Protein AF-A0A3D0FMF9-F1 (afdb_monomer)

Radius of gyration: 22.4 Å; Cα contacts (8 Å, |Δi|>4): 34; chains: 1; bounding box: 54×42×48 Å

N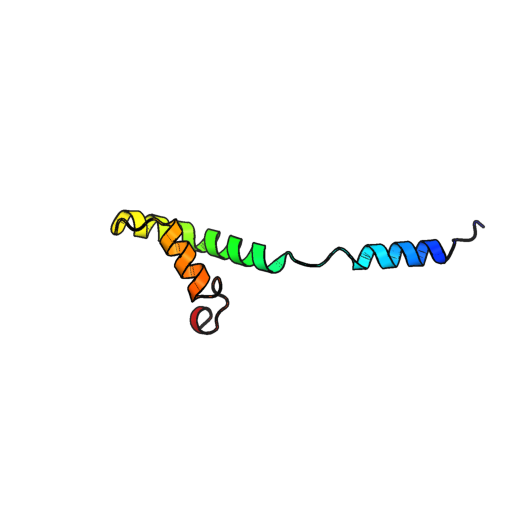earest PDB structures (foldseek):
  4qdn-assembly1_A  TM=9.587E-01  e=1.264E+00  Thermotoga maritima MSB8
  5o8x-assembly2_B  TM=7.225E-01  e=9.268E+00  Pseudomonas aeruginosa

Sequence (72 aa):
MKRINTSLIIAALLTFCGITHGQNLLRTYQEYISRYSSIAVAQRKAHGIPASITLAQGILESAAGTSALAAE

Structure (mmCIF, N/CA/C/O backbone):
data_AF-A0A3D0FMF9-F1
#
_entry.id   AF-A0A3D0FMF9-F1
#
loop_
_atom_site.group_PDB
_atom_site.id
_atom_site.type_symbol
_atom_site.label_atom_id
_atom_site.label_alt_id
_atom_site.label_comp_id
_atom_site.label_asym_id
_atom_site.label_entity_id
_atom_site.label_seq_id
_atom_site.pdbx_PDB_ins_code
_atom_site.Cartn_x
_atom_site.Cartn_y
_atom_site.Cartn_z
_atom_site.occupancy
_atom_site.B_iso_or_equiv
_atom_site.auth_seq_id
_atom_site.auth_comp_id
_atom_site.auth_asym_id
_atom_site.auth_atom_id
_atom_site.pdbx_PDB_model_num
ATOM 1 N N . MET A 1 1 ? 39.579 30.722 -32.600 1.00 48.34 1 MET A N 1
ATOM 2 C CA . MET A 1 1 ? 38.733 29.529 -32.352 1.00 48.34 1 MET A CA 1
ATOM 3 C C . MET A 1 1 ? 39.270 28.779 -31.141 1.00 48.34 1 MET A C 1
ATOM 5 O O . MET A 1 1 ? 40.363 28.234 -31.223 1.00 48.34 1 MET A O 1
ATOM 9 N N . LYS A 1 2 ? 38.569 28.819 -29.997 1.00 60.09 2 LYS A N 1
ATOM 10 C CA . LYS A 1 2 ? 38.982 28.095 -28.782 1.00 60.09 2 LYS A CA 1
ATOM 11 C C . LYS A 1 2 ? 38.778 26.597 -29.023 1.00 60.09 2 LYS A C 1
ATOM 13 O O . LYS A 1 2 ? 37.655 26.172 -29.275 1.00 60.09 2 LYS A O 1
ATOM 18 N N . ARG A 1 3 ? 39.865 25.822 -29.019 1.00 67.81 3 ARG A N 1
ATOM 19 C CA . ARG A 1 3 ? 39.815 24.361 -29.150 1.00 67.81 3 ARG A CA 1
ATOM 20 C C . ARG A 1 3 ? 39.120 23.795 -27.911 1.00 67.81 3 ARG A C 1
ATOM 22 O O . ARG A 1 3 ? 39.576 24.032 -26.798 1.00 67.81 3 ARG A O 1
ATOM 29 N N . ILE A 1 4 ? 37.994 23.118 -28.106 1.00 72.62 4 ILE A N 1
ATOM 30 C CA . ILE A 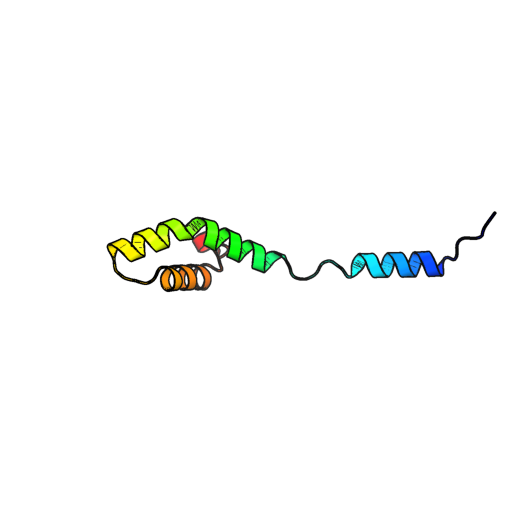1 4 ? 37.280 22.425 -27.032 1.00 72.62 4 ILE A CA 1
ATOM 31 C C . ILE A 1 4 ? 38.063 21.159 -26.673 1.00 72.62 4 ILE A C 1
ATOM 33 O O . ILE A 1 4 ? 38.384 20.354 -27.545 1.00 72.62 4 ILE A O 1
ATOM 37 N N . ASN A 1 5 ? 38.389 21.003 -25.389 1.00 76.50 5 ASN A N 1
ATOM 38 C CA . ASN A 1 5 ? 39.119 19.843 -24.889 1.00 76.50 5 ASN A CA 1
ATOM 39 C C . ASN A 1 5 ? 38.202 18.617 -24.876 1.00 76.50 5 ASN A C 1
ATOM 41 O O . ASN A 1 5 ? 37.219 18.569 -24.140 1.00 76.50 5 ASN A O 1
ATOM 45 N N . THR A 1 6 ? 38.554 17.598 -25.654 1.00 76.06 6 THR A N 1
ATOM 46 C CA . THR A 1 6 ? 37.813 16.332 -25.754 1.00 76.06 6 THR A CA 1
ATOM 47 C C . THR A 1 6 ? 37.683 15.610 -24.409 1.00 76.06 6 THR A C 1
ATOM 49 O O . THR A 1 6 ? 36.635 15.034 -24.130 1.00 76.06 6 THR A O 1
ATOM 52 N N . SER A 1 7 ? 38.670 15.728 -23.514 1.00 76.94 7 SER A N 1
ATOM 53 C CA . SER A 1 7 ? 38.597 15.185 -22.146 1.00 76.94 7 SER A CA 1
ATOM 54 C C . SER A 1 7 ? 37.477 15.803 -21.299 1.00 76.94 7 SER A C 1
ATOM 56 O O . SER A 1 7 ? 36.919 15.133 -20.437 1.00 76.94 7 SER A O 1
ATOM 58 N N . LEU A 1 8 ? 37.112 17.063 -21.562 1.00 80.44 8 LEU A N 1
ATOM 59 C CA . LEU A 1 8 ? 36.018 17.763 -20.878 1.00 80.44 8 LEU A CA 1
ATOM 60 C C . LEU A 1 8 ? 34.648 17.224 -21.320 1.00 80.44 8 LEU A C 1
ATOM 62 O O . LEU A 1 8 ? 33.743 17.104 -20.501 1.00 80.44 8 LEU A O 1
ATOM 66 N N . ILE A 1 9 ? 34.522 16.826 -22.591 1.00 81.31 9 ILE A N 1
ATOM 67 C CA . ILE A 1 9 ? 33.311 16.185 -23.125 1.00 81.31 9 ILE A CA 1
ATOM 68 C C . ILE A 1 9 ? 33.137 14.788 -22.517 1.00 81.31 9 ILE A C 1
ATOM 70 O O . ILE A 1 9 ? 32.044 14.439 -22.083 1.00 81.31 9 ILE A O 1
ATOM 74 N N . ILE A 1 10 ? 34.215 14.003 -22.438 1.00 80.62 10 ILE A N 1
ATOM 75 C CA . ILE A 1 10 ? 34.179 12.646 -21.869 1.00 80.62 10 ILE A CA 1
ATOM 76 C C . ILE A 1 10 ? 33.838 12.693 -20.373 1.00 80.62 10 ILE A C 1
ATOM 78 O O . ILE A 1 10 ? 33.003 11.919 -19.910 1.00 80.62 10 ILE A O 1
ATOM 82 N N . ALA A 1 11 ? 34.420 13.637 -19.626 1.00 78.94 11 ALA A N 1
ATOM 83 C CA . ALA A 1 11 ? 34.103 13.837 -18.213 1.00 78.94 11 ALA A CA 1
ATOM 84 C C . ALA A 1 11 ? 32.629 14.224 -17.993 1.00 78.94 11 ALA A C 1
ATOM 86 O O . ALA A 1 11 ? 31.996 13.692 -17.081 1.00 78.94 11 ALA A O 1
ATOM 87 N N . ALA A 1 12 ? 32.070 15.085 -18.852 1.00 78.12 12 ALA A N 1
ATOM 88 C CA . ALA A 1 12 ? 30.658 15.473 -18.813 1.00 78.12 12 ALA A CA 1
ATOM 89 C C . ALA A 1 12 ? 29.709 14.312 -19.175 1.00 78.12 12 ALA A C 1
ATOM 91 O O . ALA A 1 12 ? 28.641 14.169 -18.582 1.00 78.12 12 ALA A O 1
ATOM 92 N N . LEU A 1 13 ? 30.107 13.442 -20.110 1.00 75.38 13 LEU A N 1
ATOM 93 C CA . LEU A 1 13 ? 29.322 12.273 -20.514 1.00 75.38 13 LEU A CA 1
ATOM 94 C C . LEU A 1 13 ? 29.293 11.190 -19.418 1.00 75.38 13 LEU A C 1
ATOM 96 O O . LEU A 1 13 ? 28.250 10.592 -19.160 1.00 75.38 13 LEU A O 1
ATOM 100 N N . LEU A 1 14 ? 30.420 10.977 -18.728 1.00 70.62 14 LEU A N 1
ATOM 101 C CA . LEU A 1 14 ? 30.530 10.026 -17.615 1.00 70.62 14 LEU A CA 1
ATOM 102 C C . LEU A 1 14 ? 29.732 10.465 -16.377 1.00 70.62 14 LEU A C 1
ATOM 104 O O . LEU A 1 14 ? 29.165 9.619 -15.688 1.00 70.62 14 LEU A O 1
ATOM 108 N N . THR A 1 15 ? 29.628 11.772 -16.112 1.00 66.75 15 THR A N 1
ATOM 109 C CA . THR A 1 15 ? 28.814 12.292 -14.996 1.00 66.75 15 THR A CA 1
ATOM 110 C C . THR A 1 15 ? 27.308 12.190 -15.252 1.00 66.75 15 THR A C 1
ATOM 112 O O . THR A 1 15 ? 26.549 12.014 -14.303 1.00 66.75 15 THR A O 1
ATOM 115 N N . PHE A 1 16 ? 26.858 12.224 -16.510 1.00 65.31 16 PHE A N 1
ATOM 116 C CA . PHE A 1 16 ? 25.436 12.102 -16.856 1.00 65.31 16 PHE A CA 1
ATOM 117 C C . PHE A 1 16 ? 24.880 10.675 -16.667 1.00 65.31 16 PHE A C 1
ATOM 119 O O . PHE A 1 16 ? 23.718 10.505 -16.306 1.00 65.31 16 PHE A O 1
ATOM 126 N N . CYS A 1 17 ? 25.709 9.640 -16.843 1.00 64.75 17 CYS A N 1
ATOM 127 C CA . CYS A 1 17 ? 25.292 8.237 -16.704 1.00 64.75 17 CYS A CA 1
ATOM 128 C C . CYS A 1 17 ? 25.058 7.810 -15.234 1.00 64.75 17 CYS A C 1
ATOM 130 O O . CYS A 1 17 ? 24.246 6.931 -14.951 1.00 64.75 17 CYS A O 1
ATOM 132 N N . GLY A 1 18 ? 25.725 8.459 -14.273 1.00 61.66 18 GLY A N 1
ATOM 133 C CA . GLY A 1 18 ? 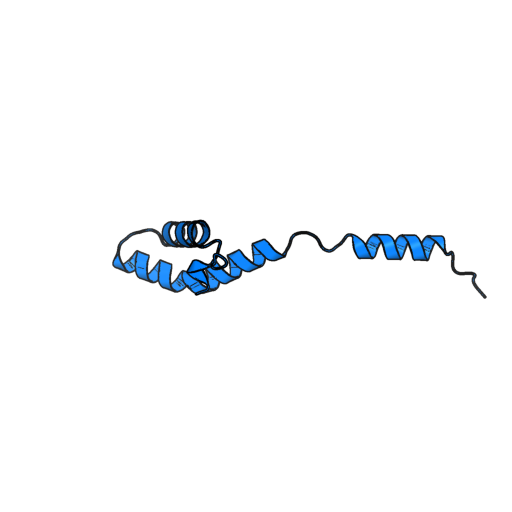25.738 8.036 -12.866 1.00 61.66 18 GLY A CA 1
ATOM 134 C C . GLY A 1 18 ? 24.478 8.334 -12.040 1.00 61.66 18 GLY A C 1
ATOM 135 O O . GLY A 1 18 ? 24.403 7.895 -10.897 1.00 61.66 18 GLY A O 1
ATOM 136 N N . ILE A 1 19 ? 23.490 9.069 -12.564 1.00 64.50 19 ILE A N 1
ATOM 137 C CA . ILE A 1 19 ? 22.420 9.667 -11.732 1.00 64.50 19 ILE A CA 1
ATOM 138 C C . ILE A 1 19 ? 21.182 8.753 -11.567 1.00 64.50 19 ILE A C 1
ATOM 140 O O . ILE A 1 19 ? 20.290 9.047 -10.776 1.00 64.50 19 ILE A O 1
ATOM 144 N N . THR A 1 20 ? 21.095 7.609 -12.253 1.00 62.88 20 THR A N 1
ATOM 145 C CA . THR A 1 20 ? 19.817 6.869 -12.378 1.00 62.88 20 THR A CA 1
ATOM 146 C C . THR A 1 20 ? 19.797 5.478 -11.739 1.00 62.88 20 THR A C 1
ATOM 148 O O . THR A 1 20 ? 19.516 4.494 -12.409 1.00 62.88 20 THR A O 1
ATOM 151 N N . HIS A 1 21 ? 20.023 5.351 -10.427 1.00 63.69 21 HIS A N 1
ATOM 152 C CA . HIS A 1 21 ? 19.872 4.045 -9.759 1.00 63.69 21 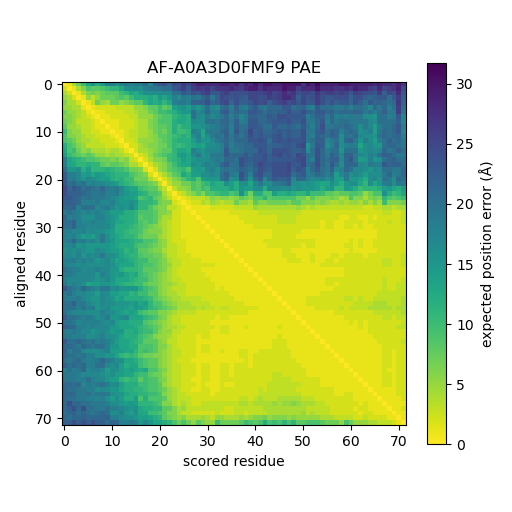HIS A CA 1
ATOM 153 C C . HIS A 1 21 ? 19.137 4.162 -8.408 1.00 63.69 21 HIS A C 1
ATOM 155 O O . HIS A 1 21 ? 19.690 4.676 -7.442 1.00 63.69 21 HIS A O 1
ATOM 161 N N . GLY A 1 22 ? 17.876 3.687 -8.344 1.00 60.69 22 GLY A N 1
ATOM 162 C CA . GLY A 1 22 ? 17.200 3.325 -7.077 1.00 60.69 22 GLY A CA 1
ATOM 163 C C . GLY A 1 22 ? 15.762 3.816 -6.802 1.00 60.69 22 GLY A C 1
ATOM 164 O O . GLY A 1 22 ? 15.179 3.397 -5.807 1.00 60.69 22 GLY A O 1
ATOM 165 N N . GLN A 1 23 ? 15.142 4.669 -7.629 1.00 66.19 23 GLN A N 1
ATOM 166 C CA . GLN A 1 23 ? 13.893 5.371 -7.237 1.00 66.19 23 GLN A CA 1
ATOM 167 C C . GLN A 1 23 ? 12.565 4.606 -7.454 1.00 66.19 23 GLN A C 1
ATOM 169 O O . GLN A 1 23 ? 11.533 5.024 -6.930 1.00 66.19 23 GLN A O 1
ATOM 174 N N . ASN A 1 24 ? 12.553 3.495 -8.201 1.00 70.00 24 ASN A N 1
ATOM 175 C CA . ASN A 1 24 ? 11.298 2.823 -8.590 1.00 70.00 24 ASN A CA 1
ATOM 176 C C . ASN A 1 24 ? 10.571 2.121 -7.429 1.00 70.00 24 ASN A C 1
ATOM 178 O O . ASN A 1 24 ? 9.344 2.177 -7.342 1.00 70.00 24 ASN A O 1
ATOM 182 N N . LEU A 1 25 ? 11.309 1.484 -6.515 1.00 75.06 25 LEU A N 1
ATOM 183 C CA . LEU A 1 25 ? 10.691 0.730 -5.418 1.00 75.06 25 LEU A CA 1
ATOM 184 C C . LEU A 1 25 ? 9.981 1.655 -4.426 1.00 75.06 25 LEU A C 1
ATOM 186 O O . LEU A 1 25 ? 8.846 1.392 -4.042 1.00 75.06 25 LEU A O 1
ATOM 190 N N . LEU A 1 26 ? 10.608 2.781 -4.068 1.00 84.19 26 LEU A N 1
ATOM 191 C CA . LEU A 1 26 ? 10.017 3.749 -3.143 1.00 84.19 26 LEU A CA 1
ATOM 192 C C . LEU A 1 26 ? 8.697 4.319 -3.678 1.00 84.19 26 LEU A C 1
ATOM 194 O O . LEU A 1 26 ? 7.735 4.436 -2.922 1.00 84.19 26 LEU A O 1
ATOM 198 N N . ARG A 1 27 ? 8.638 4.623 -4.981 1.00 89.94 27 ARG A N 1
ATOM 199 C CA . ARG A 1 27 ? 7.413 5.095 -5.637 1.00 89.94 27 ARG A CA 1
ATOM 200 C C . ARG A 1 27 ? 6.288 4.063 -5.537 1.00 89.94 27 ARG A C 1
ATOM 202 O O . ARG A 1 27 ? 5.191 4.416 -5.123 1.00 89.94 27 ARG A O 1
ATOM 209 N N . THR A 1 28 ? 6.586 2.796 -5.824 1.00 93.19 28 THR A N 1
ATOM 210 C CA . THR A 1 28 ? 5.601 1.700 -5.775 1.00 93.19 28 THR A CA 1
ATOM 211 C C . THR A 1 28 ? 4.979 1.566 -4.378 1.00 93.19 28 THR A C 1
ATOM 213 O O . THR A 1 28 ? 3.758 1.511 -4.235 1.00 93.19 28 THR A O 1
ATOM 216 N N . TYR A 1 29 ? 5.795 1.609 -3.318 1.00 95.19 29 TYR A N 1
ATOM 217 C CA . TYR A 1 29 ? 5.282 1.571 -1.943 1.00 95.19 29 TYR A CA 1
ATOM 218 C C . TYR A 1 29 ? 4.439 2.802 -1.592 1.00 95.19 29 TYR A C 1
ATOM 220 O O . TYR A 1 29 ? 3.397 2.666 -0.953 1.00 95.19 29 TYR A O 1
ATOM 228 N N . GLN A 1 30 ? 4.857 4.001 -2.007 1.00 96.06 30 GLN A N 1
ATOM 229 C CA . GLN A 1 30 ? 4.097 5.232 -1.765 1.00 96.06 30 GLN A CA 1
ATOM 230 C C . GLN A 1 30 ? 2.733 5.208 -2.460 1.00 96.06 30 GLN A C 1
ATOM 232 O O . GLN A 1 30 ? 1.730 5.578 -1.851 1.00 96.06 30 GLN A O 1
ATOM 237 N N . GLU A 1 31 ? 2.681 4.739 -3.705 1.00 96.19 31 GLU A N 1
ATOM 238 C CA . GLU A 1 31 ? 1.441 4.579 -4.466 1.00 96.19 31 GLU A CA 1
ATOM 239 C C . GLU A 1 31 ? 0.512 3.559 -3.802 1.00 96.19 31 GLU A C 1
ATOM 241 O O . GLU A 1 31 ? -0.671 3.844 -3.606 1.00 96.19 31 GLU A O 1
ATOM 246 N N .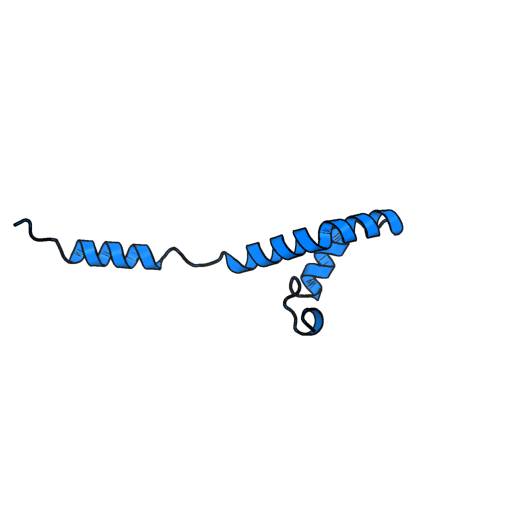 TYR A 1 32 ? 1.050 2.416 -3.369 1.00 97.62 32 TYR A N 1
ATOM 247 C CA . TYR A 1 32 ? 0.284 1.405 -2.644 1.00 97.62 32 TYR A CA 1
ATOM 248 C C . TYR A 1 32 ? -0.304 1.958 -1.339 1.00 97.62 32 TYR A C 1
ATOM 250 O O . TYR A 1 32 ? -1.504 1.836 -1.085 1.00 97.62 32 TYR A O 1
ATOM 258 N N . ILE A 1 33 ? 0.518 2.623 -0.520 1.00 98.12 33 ILE A N 1
ATOM 259 C CA . ILE A 1 33 ? 0.074 3.236 0.739 1.00 98.12 33 ILE A CA 1
ATOM 260 C C . ILE A 1 33 ? -1.001 4.288 0.466 1.00 98.12 33 ILE A C 1
ATOM 262 O O . ILE A 1 33 ? -2.045 4.273 1.116 1.00 98.12 33 ILE A O 1
ATOM 266 N N . SER A 1 34 ? -0.776 5.173 -0.507 1.00 98.19 34 SER A N 1
ATOM 267 C CA . SER A 1 34 ? -1.743 6.202 -0.898 1.00 98.19 34 SER A CA 1
ATOM 268 C C . SER A 1 34 ? -3.092 5.577 -1.259 1.00 98.19 34 SER A C 1
ATOM 270 O O . SER A 1 34 ? -4.125 5.969 -0.713 1.00 98.19 34 SER A O 1
ATOM 272 N N . ARG A 1 35 ? -3.074 4.521 -2.080 1.00 97.75 35 ARG A N 1
ATOM 273 C CA . ARG A 1 35 ? -4.271 3.828 -2.561 1.00 97.75 35 ARG A CA 1
ATOM 274 C C . ARG A 1 35 ? -5.076 3.153 -1.453 1.00 97.75 35 ARG A C 1
ATOM 276 O O . ARG A 1 35 ? -6.300 3.255 -1.454 1.00 97.75 35 ARG A O 1
ATOM 283 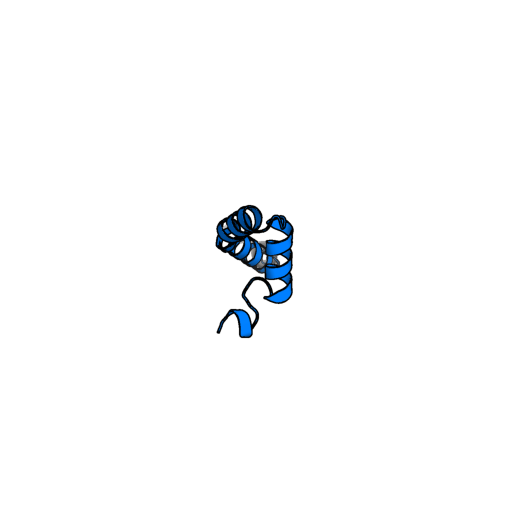N N . TYR A 1 36 ? -4.414 2.467 -0.521 1.00 98.31 36 TYR A N 1
ATOM 284 C CA . TYR A 1 36 ? -5.090 1.597 0.450 1.00 98.31 36 TYR A CA 1
ATOM 285 C C . TYR A 1 36 ? -5.207 2.186 1.863 1.00 98.31 36 TYR A C 1
ATOM 287 O O . TYR A 1 36 ? -5.906 1.620 2.704 1.00 98.31 36 TYR A O 1
ATOM 295 N N . SER A 1 37 ? -4.581 3.334 2.145 1.00 98.06 37 SER A N 1
ATOM 296 C CA . SER A 1 37 ? -4.592 3.959 3.478 1.00 98.06 37 SER A CA 1
ATOM 297 C C . SER A 1 37 ? -5.996 4.244 4.018 1.00 98.06 37 SER A C 1
ATOM 299 O O . SER A 1 37 ? -6.277 3.966 5.186 1.00 98.06 37 SER A O 1
ATOM 301 N N . SER A 1 38 ? -6.901 4.746 3.177 1.00 98.44 38 SER A N 1
ATOM 302 C CA . SER A 1 38 ? -8.288 5.035 3.556 1.00 98.44 38 SER A CA 1
ATOM 303 C C . SER A 1 38 ? -9.045 3.764 3.957 1.00 98.44 38 SER A C 1
ATOM 305 O O . SER A 1 38 ? -9.719 3.746 4.991 1.00 98.44 38 SER A O 1
ATOM 307 N N . ILE A 1 39 ? -8.866 2.683 3.194 1.00 98.06 39 ILE A N 1
ATOM 308 C CA . ILE A 1 39 ? -9.463 1.368 3.451 1.00 98.06 39 ILE A CA 1
ATOM 309 C C . ILE A 1 39 ? -8.904 0.782 4.748 1.00 98.06 39 ILE A C 1
ATOM 311 O O . ILE A 1 39 ? -9.675 0.358 5.605 1.00 98.06 39 ILE A O 1
ATOM 315 N N . ALA A 1 40 ? -7.586 0.825 4.951 1.00 98.50 40 ALA A N 1
ATOM 316 C CA . ALA A 1 40 ? -6.958 0.335 6.176 1.00 98.50 40 ALA A CA 1
ATOM 317 C C . ALA A 1 40 ? -7.436 1.105 7.422 1.00 98.50 40 ALA A C 1
ATOM 319 O O . ALA A 1 40 ? -7.664 0.514 8.478 1.00 98.50 40 ALA A O 1
ATOM 320 N N . VAL A 1 41 ? -7.659 2.420 7.316 1.00 98.69 41 VAL A N 1
ATOM 321 C CA . VAL A 1 41 ? -8.244 3.222 8.405 1.00 98.69 41 VAL A CA 1
ATOM 322 C C . VAL A 1 41 ? -9.705 2.850 8.660 1.00 98.69 41 VAL A C 1
ATOM 324 O O . VAL A 1 41 ? -10.112 2.796 9.822 1.00 98.69 41 VAL A O 1
ATOM 327 N N . ALA A 1 42 ? -10.494 2.593 7.616 1.00 98.56 42 ALA A N 1
ATOM 328 C CA . ALA A 1 42 ? -11.872 2.130 7.763 1.00 98.56 42 ALA A CA 1
ATOM 329 C C . ALA A 1 42 ? -11.930 0.750 8.443 1.00 98.56 42 ALA A C 1
ATOM 331 O O . ALA A 1 42 ? -12.668 0.578 9.410 1.00 98.56 42 ALA A O 1
ATOM 332 N N . GLN A 1 43 ? -11.079 -0.185 8.018 1.00 98.44 43 GLN A N 1
ATOM 333 C CA . GLN A 1 43 ? -10.933 -1.513 8.621 1.00 98.44 43 GLN A CA 1
ATOM 334 C C . GLN A 1 43 ? -10.499 -1.429 10.086 1.00 98.44 43 GLN A C 1
ATOM 336 O O . GLN A 1 43 ? -11.099 -2.074 10.943 1.00 98.44 43 GLN A O 1
ATOM 341 N N . ARG A 1 44 ? -9.548 -0.547 10.419 1.00 98.50 44 ARG A N 1
ATOM 342 C CA . ARG A 1 44 ? -9.181 -0.272 11.815 1.00 98.50 44 ARG A CA 1
ATOM 343 C C . ARG A 1 44 ? -10.373 0.188 12.645 1.00 98.50 44 ARG A C 1
ATOM 345 O O . ARG A 1 44 ? -10.521 -0.248 13.780 1.00 98.50 44 ARG A O 1
ATOM 352 N N . LYS A 1 45 ? -11.201 1.093 12.116 1.00 98.44 45 LYS A N 1
ATOM 353 C CA . LYS A 1 45 ? -12.395 1.578 12.826 1.00 98.44 45 LYS A CA 1
ATOM 354 C C . LYS A 1 45 ? -13.418 0.460 13.039 1.00 98.44 45 LYS A C 1
ATOM 356 O O . LYS A 1 45 ? -14.040 0.429 14.092 1.00 98.44 45 LYS A O 1
ATOM 361 N N . ALA A 1 46 ? -13.573 -0.434 12.065 1.00 98.50 46 ALA A N 1
ATOM 362 C CA . ALA A 1 46 ? -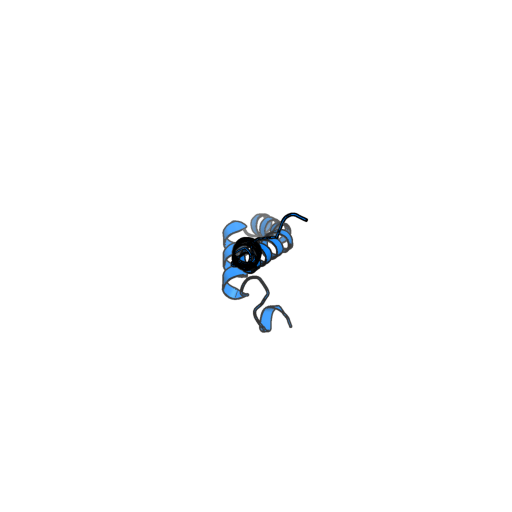14.534 -1.531 12.123 1.00 98.50 46 ALA A CA 1
ATOM 363 C C . ALA A 1 46 ? -14.074 -2.706 13.006 1.00 98.50 46 ALA A C 1
ATOM 365 O O . ALA A 1 46 ? -14.894 -3.300 13.700 1.00 98.50 46 ALA A O 1
ATOM 366 N N . HIS A 1 47 ? -12.778 -3.032 13.002 1.00 98.12 47 HIS A N 1
ATOM 367 C CA . HIS A 1 47 ? -12.251 -4.278 13.578 1.00 98.12 47 HIS A CA 1
ATOM 368 C C . HIS A 1 47 ? -11.156 -4.084 14.635 1.00 98.12 47 HIS A C 1
ATOM 370 O O . HIS A 1 47 ? -10.691 -5.054 15.224 1.00 98.12 47 HIS A O 1
ATOM 376 N N . GLY A 1 48 ? -10.705 -2.853 14.880 1.00 97.88 48 GLY A N 1
ATOM 377 C CA . GLY A 1 48 ? -9.703 -2.543 15.905 1.00 97.88 48 GLY A CA 1
ATOM 378 C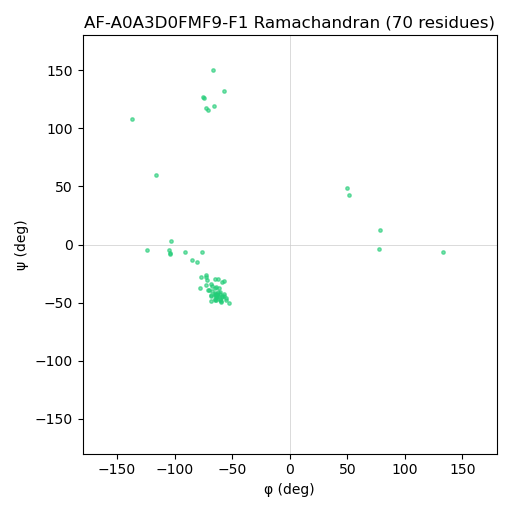 C . GLY A 1 48 ? -8.250 -2.868 15.536 1.00 97.88 48 GLY A C 1
ATOM 379 O O . GLY A 1 48 ? -7.350 -2.526 16.300 1.00 97.88 48 GLY A O 1
ATOM 380 N N . ILE A 1 49 ? -7.981 -3.464 14.369 1.00 98.00 49 ILE A N 1
ATOM 381 C CA . ILE A 1 49 ? -6.612 -3.758 13.911 1.00 98.00 49 ILE A CA 1
ATOM 382 C C . ILE A 1 49 ? -5.942 -2.460 13.435 1.00 98.00 49 ILE A C 1
ATOM 384 O O . ILE A 1 49 ? -6.510 -1.776 12.584 1.00 98.00 49 ILE A O 1
ATOM 388 N N . PRO A 1 50 ? -4.747 -2.082 13.928 1.00 98.69 50 PRO A N 1
ATOM 389 C CA . PRO A 1 50 ? -4.086 -0.860 13.485 1.00 98.69 50 PRO A CA 1
ATOM 390 C C . PRO A 1 50 ? -3.867 -0.837 11.967 1.00 98.69 50 PRO A C 1
ATOM 392 O O . PRO A 1 50 ? -3.323 -1.776 11.392 1.00 98.69 50 PRO A O 1
ATOM 395 N N . ALA A 1 51 ? -4.226 0.278 11.325 1.00 98.50 51 ALA A N 1
ATOM 396 C CA . ALA A 1 51 ? -4.149 0.437 9.871 1.00 98.50 51 ALA A CA 1
ATOM 397 C C . ALA A 1 51 ? -2.730 0.208 9.316 1.00 98.50 51 ALA A C 1
ATOM 399 O O . ALA A 1 51 ? -2.575 -0.279 8.201 1.00 98.50 51 ALA A O 1
ATOM 400 N N . SER A 1 52 ? -1.696 0.527 10.102 1.00 98.19 52 SER A N 1
ATOM 401 C CA . SER A 1 52 ? -0.296 0.269 9.755 1.00 98.19 52 SER A CA 1
ATOM 402 C C . SER A 1 52 ? 0.025 -1.220 9.627 1.00 98.19 52 SER A C 1
ATOM 404 O O . SER A 1 52 ? 0.793 -1.581 8.744 1.00 98.19 52 SER A O 1
ATOM 406 N N . ILE A 1 53 ? -0.570 -2.078 10.462 1.00 98.38 53 ILE A N 1
ATOM 407 C CA . ILE A 1 53 ? -0.378 -3.532 10.401 1.00 98.38 53 ILE A CA 1
ATOM 408 C C . ILE A 1 53 ? -1.023 -4.077 9.129 1.00 98.38 53 ILE A C 1
ATOM 410 O O . ILE A 1 53 ? -0.355 -4.753 8.354 1.00 98.38 53 ILE A O 1
ATOM 414 N N . THR A 1 54 ? -2.271 -3.690 8.852 1.00 98.25 54 THR A N 1
ATOM 415 C CA . THR A 1 54 ? -2.973 -4.085 7.622 1.00 98.25 54 THR A CA 1
ATOM 416 C C . THR A 1 54 ? -2.228 -3.632 6.365 1.00 98.25 54 THR A C 1
ATOM 418 O O . THR A 1 54 ? -2.065 -4.417 5.435 1.00 98.25 54 THR A O 1
ATOM 421 N N . LEU A 1 55 ? -1.730 -2.390 6.332 1.00 98.19 55 LEU A N 1
ATOM 422 C CA . LEU A 1 55 ? -0.933 -1.893 5.205 1.00 98.19 55 LEU A CA 1
ATOM 423 C C . LEU A 1 55 ? 0.393 -2.642 5.062 1.00 98.19 55 LEU A C 1
ATOM 425 O O . LEU A 1 55 ? 0.760 -2.995 3.947 1.00 98.19 55 LEU A O 1
ATOM 429 N N . ALA A 1 56 ? 1.103 -2.892 6.164 1.00 98.19 56 ALA A N 1
ATOM 430 C CA . ALA A 1 56 ? 2.370 -3.615 6.135 1.00 98.19 56 ALA A CA 1
ATOM 431 C C . ALA A 1 56 ? 2.192 -5.047 5.609 1.00 98.19 56 ALA A C 1
ATOM 433 O O . ALA A 1 56 ? 2.965 -5.477 4.756 1.00 98.19 56 ALA A O 1
ATOM 434 N N . GLN A 1 57 ? 1.151 -5.752 6.063 1.00 98.19 57 GLN A N 1
ATOM 435 C CA . GLN A 1 57 ? 0.816 -7.089 5.570 1.00 98.19 57 GLN A CA 1
AT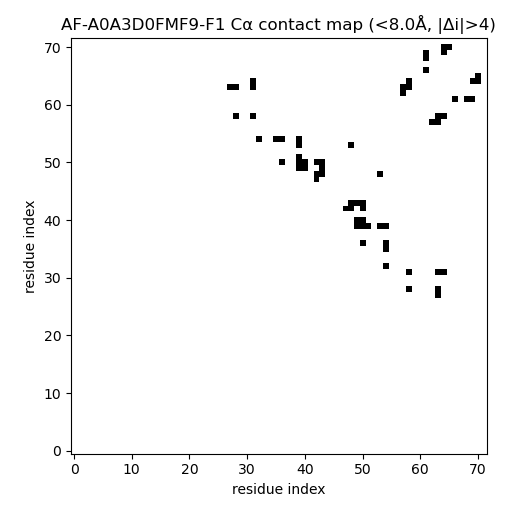OM 436 C C . GLN A 1 57 ? 0.438 -7.060 4.092 1.00 98.19 57 GLN A C 1
ATOM 438 O O . GLN A 1 57 ? 1.007 -7.814 3.311 1.00 98.19 57 GLN A O 1
ATOM 443 N N . GLY A 1 58 ? -0.435 -6.133 3.688 1.00 97.56 58 GLY A N 1
ATOM 444 C CA . GLY A 1 58 ? -0.805 -5.968 2.285 1.00 97.56 58 GLY A CA 1
ATOM 445 C C . GLY A 1 58 ? 0.417 -5.738 1.396 1.00 97.56 58 GLY A C 1
ATOM 446 O O . GLY A 1 58 ? 0.573 -6.410 0.380 1.00 97.56 58 GLY A O 1
ATOM 447 N N . ILE A 1 59 ? 1.337 -4.858 1.802 1.00 97.62 59 ILE A N 1
ATOM 448 C CA . ILE A 1 59 ? 2.590 -4.612 1.077 1.00 97.62 59 ILE A CA 1
ATOM 449 C C . ILE A 1 59 ? 3.434 -5.886 0.972 1.00 97.62 59 ILE A C 1
ATOM 451 O O . ILE A 1 59 ? 3.900 -6.207 -0.121 1.00 97.62 59 ILE A O 1
ATOM 455 N N . LEU A 1 60 ? 3.636 -6.592 2.086 1.00 97.75 60 LEU A N 1
ATOM 456 C CA . LEU A 1 60 ? 4.491 -7.775 2.151 1.00 97.75 60 LEU A CA 1
ATOM 457 C C . LEU A 1 60 ? 3.941 -8.926 1.299 1.00 97.75 60 LEU A C 1
ATOM 459 O O . LEU A 1 60 ? 4.679 -9.518 0.517 1.00 97.75 60 LEU A O 1
ATOM 463 N N . GLU A 1 61 ? 2.650 -9.221 1.428 1.00 98.00 61 GLU A N 1
ATOM 464 C CA . GLU A 1 61 ? 2.006 -10.374 0.792 1.00 98.00 61 GLU A CA 1
ATOM 465 C C . GLU A 1 61 ? 1.730 -10.147 -0.702 1.00 98.00 61 GLU A C 1
ATOM 467 O O . GLU A 1 61 ? 1.731 -11.094 -1.486 1.00 98.00 61 GLU A O 1
ATOM 472 N N . SER A 1 62 ? 1.539 -8.892 -1.127 1.00 97.12 62 SER A N 1
ATOM 473 C CA . SER A 1 62 ? 1.231 -8.550 -2.526 1.00 97.12 62 SER A CA 1
ATOM 474 C C . SER A 1 62 ? 2.411 -7.985 -3.322 1.00 97.12 62 SER A C 1
ATOM 476 O O . SER A 1 62 ? 2.228 -7.568 -4.465 1.00 97.12 62 SER A O 1
ATOM 478 N N . ALA A 1 63 ? 3.607 -7.909 -2.730 1.00 95.75 63 ALA A N 1
ATOM 479 C CA . ALA A 1 63 ? 4.730 -7.145 -3.281 1.00 95.75 63 ALA A CA 1
ATOM 480 C C . ALA A 1 63 ? 4.309 -5.710 -3.671 1.00 95.75 63 ALA A C 1
ATOM 482 O O . ALA A 1 63 ? 4.544 -5.254 -4.790 1.00 95.75 63 ALA A O 1
ATOM 483 N N . ALA A 1 64 ? 3.611 -5.019 -2.763 1.00 96.44 64 ALA A N 1
ATOM 484 C CA . ALA A 1 64 ? 2.984 -3.718 -3.015 1.00 96.44 64 ALA A CA 1
ATOM 485 C C . ALA A 1 64 ? 2.095 -3.698 -4.278 1.00 96.44 64 ALA A C 1
ATOM 487 O O . ALA A 1 64 ? 2.109 -2.741 -5.051 1.00 96.44 64 ALA A O 1
ATOM 488 N N . GLY A 1 65 ? 1.301 -4.753 -4.477 1.00 95.12 65 GLY A N 1
ATOM 489 C CA . GLY A 1 65 ? 0.369 -4.891 -5.597 1.00 95.12 65 GLY A CA 1
ATOM 490 C C . GLY A 1 65 ? 1.012 -5.287 -6.927 1.00 95.12 65 GLY A C 1
ATOM 491 O O . GLY A 1 65 ? 0.358 -5.169 -7.955 1.00 95.12 65 GLY A O 1
ATOM 492 N N . THR A 1 66 ? 2.276 -5.722 -6.924 1.00 94.94 66 THR A N 1
ATOM 493 C CA . THR A 1 66 ? 3.000 -6.131 -8.144 1.00 94.94 66 THR A CA 1
ATOM 494 C C . THR A 1 66 ? 3.149 -7.645 -8.293 1.00 94.94 66 THR A C 1
ATOM 496 O O . THR A 1 66 ? 3.647 -8.109 -9.319 1.00 94.94 66 THR A O 1
ATOM 499 N N . SER A 1 67 ? 2.724 -8.435 -7.299 1.00 96.00 67 SER A N 1
ATOM 500 C CA . SER A 1 67 ? 2.660 -9.889 -7.448 1.00 96.00 67 SER A CA 1
ATOM 501 C C . SER A 1 67 ? 1.606 -10.278 -8.489 1.00 96.00 67 SER A C 1
ATOM 503 O O . SER A 1 67 ? 0.611 -9.578 -8.656 1.00 96.00 67 SER A O 1
ATOM 505 N N . ALA A 1 68 ? 1.814 -11.409 -9.172 1.00 96.62 68 ALA A N 1
ATOM 506 C CA . ALA A 1 68 ? 0.914 -11.868 -10.233 1.00 96.62 68 ALA A CA 1
ATOM 507 C C . ALA A 1 68 ? -0.548 -11.930 -9.761 1.00 96.62 68 ALA A C 1
ATOM 509 O O . ALA A 1 68 ? -1.407 -11.302 -10.362 1.00 96.62 68 ALA A O 1
ATOM 510 N N . LEU A 1 69 ? -0.796 -12.570 -8.613 1.00 96.06 69 LEU A N 1
ATOM 511 C CA . LEU A 1 69 ? -2.141 -12.716 -8.051 1.00 96.06 69 LEU A CA 1
ATOM 512 C C . LEU A 1 69 ? -2.786 -11.383 -7.637 1.00 96.06 69 LEU A C 1
ATOM 514 O O . LEU A 1 69 ? -4.003 -11.264 -7.643 1.00 96.06 69 LEU A O 1
ATOM 518 N N . ALA A 1 70 ? -1.996 -10.381 -7.245 1.00 95.25 70 ALA A N 1
ATOM 519 C CA . ALA A 1 70 ? -2.531 -9.069 -6.886 1.00 95.25 70 ALA A CA 1
ATOM 520 C C . ALA A 1 70 ? -2.834 -8.185 -8.111 1.00 95.25 70 ALA A C 1
ATOM 522 O O . ALA A 1 70 ? -3.495 -7.157 -7.958 1.00 95.25 70 ALA A O 1
ATOM 523 N N . ALA A 1 71 ? -2.314 -8.558 -9.285 1.00 91.81 71 ALA A N 1
ATOM 524 C CA . ALA A 1 71 ? -2.462 -7.841 -10.548 1.00 91.81 71 ALA A CA 1
ATOM 525 C C . ALA A 1 71 ? -3.471 -8.489 -11.520 1.00 91.81 71 ALA A C 1
ATOM 527 O O . ALA A 1 71 ? -3.760 -7.885 -12.554 1.00 91.81 71 ALA A O 1
ATOM 528 N N . GLU A 1 72 ? -3.970 -9.689 -11.203 1.00 86.38 72 GLU A N 1
ATOM 529 C CA . GLU A 1 72 ? -5.110 -10.347 -11.869 1.00 86.38 72 GLU A CA 1
ATOM 530 C C . GLU A 1 72 ? -6.433 -9.611 -11.596 1.00 86.38 72 GLU A C 1
ATOM 532 O O . GLU A 1 72 ? -7.214 -9.454 -12.565 1.00 86.38 72 GLU A O 1
#

pLDDT: mean 87.32, std 13.83, range [48.34, 98.69]

Foldseek 3Di:
DDDDDPVVVVVVVVVVVPPDDDDPLVVLLVVLCVVCVVVLVVCCVVPVPHSVVVSVCCCVVCVSQPRPVSVD

Solvent-accessible surface area (backbone atoms only — not comparable to full-atom values): 4318 Å² total; per-residue (Å²): 132,87,82,78,59,65,70,59,53,53,53,54,55,60,60,64,68,72,76,82,82,78,68,67,64,60,51,43,48,51,53,40,47,67,72,44,47,65,58,27,46,51,48,20,73,76,68,69,51,57,32,66,57,54,48,51,50,49,33,66,78,22,58,42,52,68,32,71,82,59,64,111

Secondary structure (DSSP, 8-state):
-PPPPHHHHHHHHHHHHTT-SS-HHHHHHHHHHHHHHHHHHHHHHHH---HHHHHHHHHHHHTTTTSHHHH-

Mean predicted aligned error: 9.18 Å